Protein AF-A0A4U1C3H2-F1 (afdb_monomer_lite)

Structure (mmCIF, N/CA/C/O backbone):
data_AF-A0A4U1C3H2-F1
#
_entry.id   AF-A0A4U1C3H2-F1
#
loop_
_atom_site.group_PDB
_atom_site.id
_atom_site.type_symbol
_atom_site.label_atom_id
_atom_site.label_alt_id
_atom_site.label_comp_id
_atom_site.label_asym_id
_atom_site.label_entity_id
_atom_site.label_seq_id
_atom_site.pdbx_PDB_ins_code
_atom_site.Cartn_x
_atom_site.Cartn_y
_atom_site.Cartn_z
_atom_site.occupancy
_atom_site.B_iso_or_equiv
_atom_site.auth_seq_id
_atom_site.auth_comp_id
_atom_site.auth_asym_id
_atom_site.auth_atom_id
_atom_site.pdbx_PDB_model_num
ATOM 1 N N . MET A 1 1 ? 28.390 -19.149 7.504 1.00 38.16 1 MET A N 1
ATOM 2 C CA . MET A 1 1 ? 28.432 -17.745 7.046 1.00 38.16 1 MET A CA 1
ATOM 3 C C . MET A 1 1 ? 28.007 -17.696 5.584 1.00 38.16 1 MET A C 1
ATOM 5 O O . MET A 1 1 ? 28.856 -17.712 4.710 1.00 38.16 1 MET A O 1
ATOM 9 N N . THR A 1 2 ? 26.704 -17.693 5.324 1.00 40.06 2 THR A N 1
ATOM 10 C CA . THR A 1 2 ? 26.110 -17.327 4.025 1.00 40.06 2 THR A CA 1
ATOM 11 C C . THR A 1 2 ? 24.766 -16.685 4.360 1.00 40.06 2 THR A C 1
ATOM 13 O O . THR A 1 2 ? 23.712 -17.292 4.190 1.00 40.06 2 THR A O 1
ATOM 16 N N . GLY A 1 3 ? 24.825 -15.528 5.022 1.00 31.05 3 GLY A N 1
ATOM 17 C CA . GLY A 1 3 ? 23.640 -14.745 5.344 1.00 31.05 3 GLY A CA 1
ATOM 18 C C . GLY A 1 3 ? 23.181 -14.048 4.074 1.00 31.05 3 GLY A C 1
ATOM 19 O O . GLY A 1 3 ? 23.841 -13.121 3.613 1.00 31.05 3 GLY A O 1
ATOM 20 N N . ASN A 1 4 ? 22.080 -14.511 3.484 1.00 37.44 4 ASN A N 1
ATOM 21 C CA . ASN A 1 4 ? 21.261 -13.640 2.648 1.00 37.44 4 ASN A CA 1
ATOM 22 C C . ASN A 1 4 ? 20.526 -12.700 3.607 1.00 37.44 4 ASN A C 1
ATOM 24 O O . ASN A 1 4 ? 19.354 -12.903 3.917 1.00 37.44 4 ASN A O 1
ATOM 28 N N . ASP A 1 5 ? 21.248 -11.712 4.127 1.00 35.44 5 ASP A N 1
ATOM 29 C CA . ASP A 1 5 ? 20.709 -10.723 5.054 1.00 35.44 5 ASP A CA 1
ATOM 30 C C . ASP A 1 5 ? 19.969 -9.648 4.251 1.00 35.44 5 ASP A C 1
ATOM 32 O O . ASP A 1 5 ? 20.420 -8.515 4.103 1.00 35.44 5 ASP A O 1
ATOM 36 N N . ILE A 1 6 ? 18.826 -10.023 3.679 1.00 41.91 6 ILE A N 1
ATOM 37 C CA . ILE A 1 6 ? 17.848 -9.059 3.181 1.00 41.91 6 ILE A CA 1
ATOM 38 C C . ILE A 1 6 ? 16.795 -8.915 4.279 1.00 41.91 6 ILE A C 1
ATOM 40 O O . ILE A 1 6 ? 15.801 -9.635 4.318 1.00 41.91 6 ILE A O 1
ATOM 44 N N . ILE A 1 7 ? 17.047 -7.997 5.211 1.00 33.88 7 ILE A N 1
ATOM 45 C CA . ILE A 1 7 ? 16.028 -7.505 6.139 1.00 33.88 7 ILE A CA 1
ATOM 46 C C . ILE A 1 7 ? 15.456 -6.241 5.505 1.00 33.88 7 ILE A C 1
ATOM 48 O O . ILE A 1 7 ? 16.172 -5.252 5.345 1.00 33.88 7 ILE A O 1
ATOM 52 N N . ILE A 1 8 ? 14.185 -6.283 5.106 1.00 47.00 8 ILE A N 1
ATOM 53 C CA . ILE A 1 8 ? 13.508 -5.145 4.486 1.00 47.00 8 ILE A CA 1
ATOM 54 C C . ILE A 1 8 ? 12.394 -4.661 5.404 1.00 47.00 8 ILE A C 1
ATOM 56 O O . ILE A 1 8 ? 11.322 -5.250 5.458 1.00 47.00 8 ILE A O 1
ATOM 60 N N . ASP A 1 9 ? 12.691 -3.590 6.137 1.00 43.97 9 ASP A N 1
ATOM 61 C CA . ASP A 1 9 ? 11.761 -2.920 7.059 1.00 43.97 9 ASP A CA 1
ATOM 62 C C . ASP A 1 9 ? 11.218 -1.597 6.471 1.00 43.97 9 ASP A C 1
ATOM 64 O O . ASP A 1 9 ? 10.463 -0.869 7.105 1.00 43.97 9 ASP A O 1
ATOM 68 N N . THR A 1 10 ? 11.614 -1.215 5.246 1.00 51.91 10 THR A N 1
ATOM 69 C CA . THR A 1 10 ? 11.146 0.050 4.622 1.00 51.91 10 THR A CA 1
ATOM 70 C C . THR A 1 10 ? 11.189 0.075 3.089 1.00 51.91 10 THR A C 1
ATOM 72 O O . THR A 1 10 ? 10.475 0.858 2.472 1.00 51.91 10 THR A O 1
ATOM 75 N N . ASN A 1 11 ? 11.988 -0.776 2.439 1.00 52.62 11 ASN A N 1
ATOM 76 C CA . ASN A 1 11 ? 11.966 -0.888 0.979 1.00 52.62 11 ASN A CA 1
ATOM 77 C C . ASN A 1 11 ? 10.981 -1.983 0.560 1.00 52.62 11 ASN A C 1
ATOM 79 O O . ASN A 1 11 ? 10.982 -3.078 1.114 1.00 52.62 11 ASN A O 1
ATOM 83 N N . VAL A 1 12 ? 10.138 -1.713 -0.428 1.00 58.53 12 VAL A N 1
ATOM 84 C CA . VAL A 1 12 ? 9.241 -2.742 -0.953 1.00 58.53 12 VAL A CA 1
ATOM 85 C C . VAL A 1 12 ? 9.955 -3.402 -2.123 1.00 58.53 12 VAL A C 1
ATOM 87 O O . VAL A 1 12 ? 10.244 -2.761 -3.136 1.00 58.53 12 VAL A O 1
ATOM 90 N N . VAL A 1 13 ? 10.275 -4.687 -1.980 1.00 57.59 13 VAL A N 1
ATOM 91 C CA . VAL A 1 13 ? 10.685 -5.503 -3.124 1.00 57.59 13 VAL A CA 1
ATOM 92 C C . VAL A 1 13 ? 9.417 -5.988 -3.805 1.00 57.59 13 VAL A C 1
ATOM 94 O O . VAL A 1 13 ? 8.620 -6.705 -3.206 1.00 57.59 13 VAL A O 1
ATOM 97 N N . ILE A 1 14 ? 9.227 -5.562 -5.051 1.00 62.12 14 ILE A N 1
ATOM 98 C CA . ILE A 1 14 ? 8.131 -6.036 -5.894 1.00 62.12 14 ILE A CA 1
ATOM 99 C C . ILE A 1 14 ? 8.726 -6.999 -6.917 1.00 62.12 14 ILE A C 1
ATOM 101 O O . ILE A 1 14 ? 9.692 -6.671 -7.609 1.00 62.12 14 ILE A O 1
ATOM 105 N N . GLU A 1 15 ? 8.150 -8.192 -7.017 1.00 58.53 15 G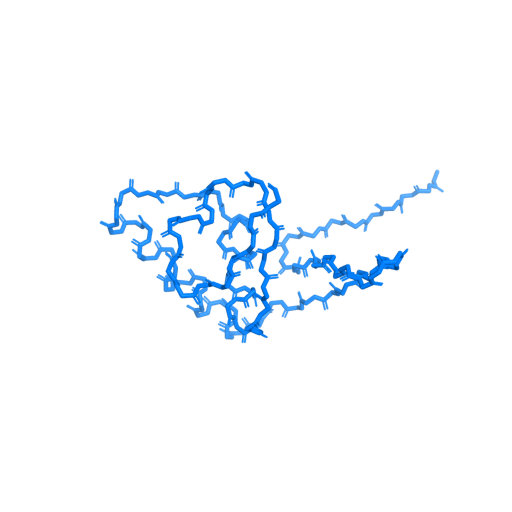LU A N 1
ATOM 106 C CA . GLU A 1 15 ? 8.455 -9.114 -8.106 1.00 58.53 15 GLU A CA 1
ATOM 107 C C . GLU A 1 15 ? 7.560 -8.795 -9.303 1.00 58.53 15 GLU A C 1
ATOM 109 O O . GLU A 1 15 ? 6.332 -8.778 -9.211 1.00 58.53 15 GLU A O 1
ATOM 114 N N . LEU A 1 16 ? 8.189 -8.516 -10.442 1.00 57.97 16 LEU A N 1
ATOM 115 C CA . LEU A 1 16 ? 7.509 -8.316 -11.712 1.00 57.97 16 LEU A CA 1
ATOM 116 C C . LEU A 1 16 ? 7.680 -9.572 -12.565 1.00 57.97 16 LEU A C 1
ATOM 118 O O . LEU A 1 16 ? 8.801 -10.013 -12.832 1.00 57.97 16 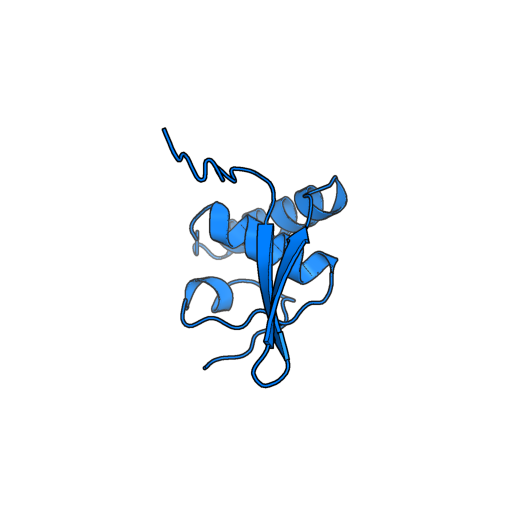LEU A O 1
ATOM 122 N N . PHE A 1 17 ? 6.560 -10.115 -13.035 1.00 57.69 17 PHE A N 1
ATOM 123 C CA . PHE A 1 17 ? 6.532 -11.282 -13.909 1.00 57.69 17 PHE A CA 1
ATOM 124 C C . PHE A 1 17 ? 6.356 -10.837 -15.362 1.00 57.69 17 PHE A C 1
ATOM 126 O O . PHE A 1 17 ? 5.374 -10.179 -15.710 1.00 57.69 17 PHE A O 1
ATOM 133 N N . LYS A 1 18 ? 7.301 -11.206 -16.233 1.00 55.97 18 LYS A N 1
ATOM 134 C CA . LYS A 1 18 ? 7.187 -11.007 -17.686 1.00 55.97 18 LYS A CA 1
ATOM 135 C C . LYS A 1 18 ? 7.526 -12.312 -18.403 1.00 55.97 18 LYS A C 1
ATOM 137 O O . LYS A 1 18 ? 8.693 -12.614 -18.645 1.00 55.97 18 LYS A O 1
ATOM 142 N N . GLY A 1 19 ? 6.501 -13.092 -18.746 1.00 68.56 19 GLY A N 1
ATOM 143 C CA . GLY A 1 19 ? 6.684 -14.439 -19.299 1.00 68.56 19 GLY A CA 1
ATOM 144 C C . GLY A 1 19 ? 7.330 -15.372 -18.271 1.00 68.56 19 GLY A C 1
ATOM 145 O O . GLY A 1 19 ? 6.861 -15.448 -17.141 1.00 68.56 19 GLY A O 1
ATOM 146 N N . ASN A 1 20 ? 8.429 -16.037 -18.642 1.00 69.69 20 ASN A N 1
ATOM 147 C CA . ASN A 1 20 ? 9.158 -16.966 -17.762 1.00 69.69 20 ASN A CA 1
ATOM 148 C C . ASN A 1 20 ? 10.267 -16.282 -16.938 1.00 69.69 20 ASN A C 1
ATOM 150 O O . ASN A 1 20 ? 11.083 -16.964 -16.321 1.00 69.69 20 ASN A O 1
ATOM 154 N N . THR A 1 21 ? 10.349 -14.949 -16.958 1.00 64.31 21 THR A N 1
ATOM 155 C CA . THR A 1 21 ? 11.376 -14.189 -16.237 1.00 64.31 21 THR A CA 1
ATOM 156 C C . THR A 1 21 ? 10.772 -13.507 -15.015 1.00 64.31 21 THR A C 1
ATOM 158 O O . THR A 1 21 ? 9.799 -12.758 -15.136 1.00 64.31 21 THR A O 1
ATOM 161 N N . ILE A 1 22 ? 11.390 -13.750 -13.856 1.00 70.25 22 ILE A N 1
ATOM 162 C CA . ILE A 1 22 ? 11.128 -13.038 -12.602 1.00 70.25 22 ILE A CA 1
ATOM 163 C C . ILE A 1 22 ? 12.157 -11.917 -12.491 1.00 70.25 22 ILE A C 1
ATOM 165 O O . ILE A 1 22 ? 13.362 -12.165 -12.542 1.00 70.25 22 ILE A O 1
ATOM 169 N N . MET A 1 23 ? 11.679 -10.684 -12.365 1.00 67.81 23 MET A N 1
ATOM 170 C CA . MET A 1 23 ? 12.508 -9.511 -12.115 1.00 67.81 23 MET A CA 1
ATOM 171 C C . MET A 1 23 ? 12.196 -9.004 -10.710 1.00 67.81 23 MET A C 1
ATOM 173 O O . MET A 1 23 ? 11.065 -8.606 -10.441 1.00 67.81 23 MET A O 1
ATOM 177 N N . SER A 1 24 ? 13.187 -8.985 -9.821 1.00 71.75 24 SER A N 1
ATOM 178 C CA . SER A 1 24 ? 13.068 -8.312 -8.527 1.00 71.75 24 SER A CA 1
ATOM 179 C C . SER A 1 24 ? 13.468 -6.849 -8.686 1.00 71.75 24 SER A C 1
ATOM 181 O O . SER A 1 24 ? 14.607 -6.566 -9.072 1.00 71.75 24 SER A O 1
ATOM 183 N N . ILE A 1 25 ? 12.564 -5.922 -8.378 1.00 74.12 25 ILE A N 1
ATOM 184 C CA . ILE A 1 25 ? 12.893 -4.498 -8.309 1.00 74.12 25 ILE A CA 1
ATOM 185 C C . ILE A 1 25 ? 12.847 -4.023 -6.859 1.00 74.12 25 ILE A C 1
ATOM 187 O O . ILE A 1 25 ? 11.918 -4.341 -6.117 1.00 74.12 25 ILE A O 1
ATOM 191 N N . LEU A 1 26 ? 13.868 -3.267 -6.457 1.00 77.62 26 LEU A N 1
ATOM 192 C CA . LEU A 1 26 ? 13.893 -2.579 -5.173 1.00 77.62 26 LEU A CA 1
ATOM 193 C C . LEU A 1 26 ? 13.280 -1.192 -5.357 1.00 77.62 26 LEU A C 1
ATOM 195 O O . LEU A 1 26 ? 13.865 -0.349 -6.039 1.00 77.62 26 LEU A O 1
ATOM 199 N N . LEU A 1 27 ? 12.123 -0.957 -4.744 1.00 80.94 27 LEU A N 1
ATOM 200 C CA . LEU A 1 27 ? 11.513 0.366 -4.684 1.00 80.94 27 LEU A CA 1
ATOM 201 C C . LEU A 1 27 ? 11.769 0.954 -3.299 1.00 80.94 27 LEU A C 1
ATOM 203 O O . LEU A 1 27 ? 11.365 0.395 -2.276 1.00 80.94 27 LEU A O 1
ATOM 207 N N . ILE A 1 28 ? 12.501 2.065 -3.282 1.00 82.69 28 ILE A N 1
ATOM 208 C CA . ILE A 1 28 ? 12.851 2.775 -2.056 1.00 82.69 28 ILE A CA 1
ATOM 209 C C . ILE A 1 28 ? 11.677 3.670 -1.687 1.00 82.69 28 ILE A C 1
ATOM 211 O O . ILE A 1 28 ? 11.255 4.490 -2.502 1.00 82.69 28 ILE A O 1
ATOM 215 N N . ALA A 1 29 ? 11.166 3.514 -0.466 1.00 83.62 29 ALA A N 1
ATOM 216 C CA . ALA A 1 29 ? 10.114 4.384 0.027 1.00 83.62 29 ALA A CA 1
ATOM 217 C C . ALA A 1 29 ? 10.658 5.803 0.227 1.00 83.62 29 ALA A C 1
ATOM 219 O O . ALA A 1 29 ? 11.671 6.015 0.898 1.00 83.62 29 ALA A O 1
ATOM 220 N N . ASP A 1 30 ? 9.967 6.778 -0.349 1.00 88.50 30 ASP A N 1
ATOM 221 C CA . ASP A 1 30 ? 10.286 8.191 -0.219 1.00 88.50 30 ASP A CA 1
ATOM 222 C C . ASP A 1 30 ? 9.134 8.954 0.451 1.00 88.50 30 ASP A C 1
ATOM 224 O O . ASP A 1 30 ? 8.182 8.383 0.994 1.00 88.50 30 ASP A O 1
ATOM 228 N N . LYS A 1 31 ? 9.230 10.286 0.450 1.00 93.62 31 LYS A N 1
ATOM 229 C CA . LYS A 1 31 ? 8.194 11.143 1.031 1.00 93.62 31 LYS A CA 1
ATOM 230 C C . LYS A 1 31 ? 6.831 10.927 0.368 1.00 93.62 31 LYS A C 1
ATOM 232 O O . LYS A 1 31 ? 5.817 11.020 1.055 1.00 93.62 31 LYS A O 1
ATOM 237 N N . GLU A 1 32 ? 6.797 10.653 -0.934 1.00 93.75 32 GLU A N 1
ATOM 238 C CA . GLU A 1 32 ? 5.537 10.394 -1.623 1.00 93.75 32 GLU A CA 1
ATOM 239 C C . GLU A 1 32 ? 4.954 9.047 -1.194 1.00 93.75 32 GLU A C 1
ATOM 241 O O . GLU A 1 32 ? 3.760 8.971 -0.904 1.00 93.75 32 GLU A O 1
ATOM 246 N N . THR A 1 33 ? 5.792 8.023 -1.006 1.00 93.19 33 THR A N 1
ATOM 247 C CA . THR A 1 33 ? 5.340 6.734 -0.459 1.00 93.19 33 THR A CA 1
ATOM 248 C C . THR A 1 33 ? 4.726 6.919 0.926 1.00 93.19 33 THR A C 1
ATOM 250 O O . THR A 1 33 ? 3.643 6.407 1.204 1.00 93.19 33 THR A O 1
ATOM 253 N N . ALA A 1 34 ? 5.383 7.699 1.788 1.00 93.44 34 ALA A N 1
ATOM 254 C CA . ALA A 1 34 ? 4.895 7.987 3.134 1.00 93.44 34 ALA A CA 1
ATOM 255 C C . ALA A 1 34 ? 3.562 8.760 3.124 1.00 93.44 34 ALA A C 1
ATOM 257 O O . ALA A 1 34 ? 2.678 8.474 3.936 1.00 93.44 34 ALA A O 1
ATOM 258 N N . ASN A 1 35 ? 3.380 9.698 2.185 1.00 96.88 35 ASN A N 1
ATOM 259 C CA . ASN A 1 35 ? 2.106 10.398 2.002 1.00 96.88 35 ASN A CA 1
ATOM 260 C C . ASN A 1 35 ? 0.988 9.418 1.615 1.00 96.88 35 ASN A C 1
ATOM 262 O O . ASN A 1 35 ? -0.082 9.434 2.228 1.00 96.88 35 ASN A O 1
ATOM 266 N N . GLN A 1 36 ? 1.238 8.538 0.637 1.00 96.25 36 GLN A N 1
ATOM 267 C CA . GLN A 1 36 ? 0.269 7.519 0.216 1.00 96.25 36 GLN A CA 1
ATOM 268 C C . GLN A 1 36 ? -0.072 6.560 1.359 1.00 96.25 36 GLN A C 1
ATOM 270 O O . GLN A 1 36 ? -1.248 6.274 1.589 1.00 96.25 36 GLN A O 1
ATOM 275 N N . TYR A 1 37 ? 0.933 6.123 2.116 1.00 95.62 37 TYR A N 1
ATOM 276 C CA . TYR A 1 37 ? 0.756 5.293 3.303 1.00 95.62 37 TYR A CA 1
ATOM 277 C C . TYR A 1 37 ? -0.174 5.972 4.320 1.00 95.62 37 TYR A C 1
ATOM 279 O O . TYR A 1 37 ? -1.128 5.353 4.793 1.00 95.62 37 TYR A O 1
ATOM 287 N N . GLY A 1 38 ? 0.047 7.258 4.617 1.00 96.50 38 GLY A N 1
ATOM 288 C CA . GLY A 1 38 ? -0.772 8.004 5.573 1.00 96.50 38 GLY A CA 1
ATOM 289 C C . GLY A 1 38 ? -2.230 8.096 5.127 1.00 96.50 38 GLY A C 1
ATOM 290 O O . GLY A 1 38 ? -3.135 7.813 5.912 1.00 96.50 38 GLY A O 1
ATOM 291 N N . LEU A 1 39 ? -2.453 8.406 3.846 1.00 97.56 39 LEU A N 1
ATOM 292 C CA . LEU A 1 39 ? -3.791 8.450 3.253 1.00 97.56 39 LEU A CA 1
ATOM 293 C C . LEU A 1 39 ? -4.496 7.093 3.353 1.00 97.56 39 LEU A C 1
ATOM 295 O O . LEU A 1 39 ? -5.625 7.028 3.840 1.00 97.56 39 LEU A O 1
ATOM 299 N N . ILE A 1 40 ? -3.826 6.011 2.944 1.00 97.06 40 ILE A N 1
ATOM 300 C CA . ILE A 1 40 ? -4.386 4.655 2.992 1.00 97.06 40 ILE A CA 1
ATOM 301 C C . ILE A 1 40 ? -4.704 4.263 4.438 1.00 97.06 40 ILE A C 1
ATOM 303 O O . ILE A 1 40 ? -5.813 3.811 4.723 1.00 97.06 40 ILE A O 1
ATOM 307 N N . LYS A 1 41 ? -3.778 4.486 5.377 1.00 97.38 41 LYS A N 1
ATOM 308 C CA . LYS A 1 41 ? -3.975 4.166 6.795 1.00 97.38 41 LYS A CA 1
ATOM 309 C C . LYS A 1 41 ? -5.170 4.909 7.380 1.00 97.38 41 LYS A C 1
ATOM 311 O O . LYS A 1 41 ? -6.007 4.294 8.037 1.00 97.38 41 LYS A O 1
ATOM 316 N N . THR A 1 42 ? -5.298 6.209 7.112 1.00 97.44 42 THR A N 1
ATOM 317 C CA . THR A 1 42 ? -6.456 6.993 7.557 1.00 97.44 42 THR A CA 1
ATOM 318 C C . THR A 1 42 ? -7.762 6.462 6.964 1.00 97.44 42 THR A C 1
ATOM 320 O O . THR A 1 42 ? -8.730 6.303 7.705 1.00 97.44 42 THR A O 1
ATOM 323 N N . GLN A 1 43 ? -7.793 6.129 5.671 1.00 97.12 43 GLN A N 1
ATOM 324 C CA . GLN A 1 43 ? -8.979 5.559 5.021 1.00 97.12 43 GLN A CA 1
ATOM 325 C C . GLN A 1 43 ? -9.384 4.213 5.638 1.00 97.12 43 GLN A C 1
ATOM 327 O O . GLN A 1 43 ? -10.554 3.999 5.949 1.00 97.12 43 GLN A O 1
ATOM 332 N N . LEU A 1 44 ? -8.425 3.315 5.872 1.00 97.44 44 LEU A N 1
ATOM 333 C CA . LEU A 1 44 ? -8.675 2.006 6.483 1.00 97.44 44 LEU A CA 1
ATOM 334 C C . LEU A 1 44 ? -9.177 2.125 7.927 1.00 97.44 44 LEU A C 1
ATOM 336 O O . LEU A 1 44 ? -10.099 1.408 8.324 1.00 97.44 44 LEU A O 1
ATOM 340 N N . LEU A 1 45 ? -8.618 3.064 8.699 1.00 96.56 45 LEU A N 1
ATOM 341 C CA . LEU A 1 45 ? -9.084 3.368 10.053 1.00 96.56 45 LEU A CA 1
ATOM 342 C C . LEU A 1 45 ? -10.521 3.898 10.045 1.00 96.56 45 LEU A C 1
ATOM 344 O O . LEU A 1 45 ? -11.345 3.424 10.823 1.00 96.56 45 LEU A O 1
ATOM 348 N N . GLN A 1 46 ? -10.848 4.823 9.138 1.00 96.38 46 GLN A N 1
ATOM 349 C CA . GLN A 1 46 ? -12.209 5.353 8.988 1.00 96.38 46 GLN A CA 1
ATOM 350 C C . GLN A 1 46 ? -13.220 4.269 8.588 1.00 96.38 46 GLN A C 1
ATOM 352 O O . GLN A 1 46 ? -14.363 4.302 9.035 1.00 96.38 46 GLN A O 1
ATOM 357 N N . LYS A 1 47 ? -12.796 3.281 7.793 1.00 95.62 47 LYS A N 1
ATOM 358 C CA . LYS A 1 47 ? -13.617 2.122 7.407 1.00 95.62 47 LYS A CA 1
ATOM 359 C C . LYS A 1 47 ? -13.762 1.061 8.503 1.00 95.62 47 LYS A C 1
ATOM 361 O O . LYS A 1 47 ? -14.566 0.145 8.345 1.00 95.62 47 LYS A O 1
ATOM 366 N N . GLY A 1 48 ? -12.971 1.127 9.576 1.00 96.62 48 GLY A N 1
ATOM 367 C CA . GLY A 1 48 ? -12.898 0.058 10.577 1.00 96.62 48 GLY A CA 1
ATOM 368 C C . GLY A 1 48 ? -12.298 -1.243 10.025 1.00 96.62 48 GLY A C 1
ATOM 369 O O . GLY A 1 48 ? -12.648 -2.331 10.481 1.00 96.62 48 GLY A O 1
ATOM 370 N N . LYS A 1 49 ? -11.417 -1.138 9.024 1.00 96.06 49 LYS A N 1
ATOM 371 C CA . LYS A 1 49 ? -10.765 -2.262 8.335 1.00 96.06 49 LYS A CA 1
ATOM 372 C C . LYS A 1 49 ? -9.239 -2.130 8.411 1.00 96.06 49 LYS A C 1
ATOM 374 O O . LYS A 1 49 ? -8.601 -1.946 7.379 1.00 96.06 49 LYS A O 1
ATOM 379 N N . PRO A 1 50 ? -8.629 -2.169 9.609 1.00 93.62 50 PRO A N 1
ATOM 380 C CA . PRO A 1 50 ? -7.176 -2.145 9.705 1.00 93.62 50 PRO A CA 1
ATOM 381 C C . PRO A 1 50 ? -6.589 -3.397 9.038 1.00 93.62 50 PRO A C 1
ATOM 383 O O . PRO A 1 50 ? -7.098 -4.502 9.229 1.00 93.62 50 PRO A O 1
ATOM 386 N N . ILE A 1 51 ? -5.515 -3.211 8.277 1.00 94.81 51 ILE A N 1
ATOM 387 C CA . ILE A 1 51 ? -4.709 -4.288 7.688 1.00 94.81 51 ILE A CA 1
ATOM 388 C C . ILE A 1 51 ? -3.284 -4.213 8.264 1.00 94.81 51 ILE A C 1
ATOM 390 O O . ILE A 1 51 ? -2.940 -3.193 8.873 1.00 94.81 51 ILE A O 1
ATOM 394 N N . PRO A 1 52 ? -2.456 -5.261 8.116 1.00 94.88 52 PRO A N 1
ATOM 395 C CA . PRO A 1 52 ? -1.060 -5.236 8.544 1.00 94.88 52 PRO A CA 1
ATOM 396 C C . PRO A 1 52 ? -0.276 -4.043 7.983 1.00 94.88 52 PRO A C 1
ATOM 398 O O . PRO A 1 52 ? -0.467 -3.631 6.843 1.00 94.88 52 PRO A O 1
ATOM 401 N N . GLU A 1 53 ? 0.657 -3.511 8.773 1.00 92.19 53 GLU A N 1
ATOM 402 C CA . GLU A 1 53 ? 1.413 -2.301 8.418 1.00 92.19 53 GLU A CA 1
ATOM 403 C C . GLU A 1 53 ? 2.200 -2.455 7.103 1.00 92.19 53 GLU A C 1
ATOM 405 O O . GLU A 1 53 ? 2.252 -1.535 6.285 1.00 92.19 53 GLU A O 1
ATOM 410 N N . ASN A 1 54 ? 2.758 -3.644 6.868 1.00 89.81 54 ASN A N 1
ATOM 411 C CA . ASN A 1 54 ? 3.509 -3.953 5.653 1.00 89.81 54 ASN A CA 1
ATOM 412 C C . ASN A 1 54 ? 2.622 -3.925 4.404 1.00 89.81 54 ASN A C 1
ATOM 414 O O . ASN A 1 54 ? 3.062 -3.452 3.359 1.00 89.81 54 ASN A O 1
ATOM 418 N N . ASP A 1 55 ? 1.362 -4.349 4.512 1.00 92.38 55 ASP A N 1
ATOM 419 C CA . ASP A 1 55 ? 0.419 -4.318 3.390 1.00 92.38 55 ASP A CA 1
ATOM 420 C C . ASP A 1 55 ? 0.085 -2.873 3.010 1.00 92.38 55 ASP A C 1
ATOM 422 O O . ASP A 1 55 ? -0.061 -2.553 1.831 1.00 92.38 55 ASP A O 1
ATOM 426 N N . ILE A 1 56 ? 0.040 -1.966 3.991 1.00 94.19 56 ILE A N 1
ATOM 427 C CA . ILE A 1 56 ? -0.147 -0.535 3.735 1.00 94.19 56 ILE A CA 1
ATOM 428 C C . ILE A 1 56 ? 1.056 0.029 2.973 1.00 94.19 56 ILE A C 1
ATOM 430 O O . ILE A 1 56 ? 0.860 0.750 1.996 1.00 94.19 56 ILE A O 1
ATOM 434 N N . TRP A 1 57 ? 2.288 -0.313 3.368 1.00 93.81 57 TRP A N 1
ATOM 435 C CA . TRP A 1 57 ? 3.494 0.109 2.645 1.00 93.81 57 TRP A CA 1
ATOM 436 C C . TRP A 1 57 ? 3.538 -0.443 1.219 1.00 93.81 57 TRP A C 1
ATOM 438 O O . TRP A 1 57 ? 3.754 0.324 0.282 1.00 93.81 57 TRP A O 1
ATOM 448 N N . ILE A 1 58 ? 3.247 -1.733 1.029 1.00 91.12 58 ILE A N 1
ATOM 449 C CA . ILE A 1 58 ? 3.167 -2.357 -0.300 1.00 91.12 58 ILE A CA 1
ATOM 450 C C . ILE A 1 58 ? 2.124 -1.641 -1.166 1.00 91.12 58 ILE A C 1
ATOM 452 O O . ILE A 1 58 ? 2.408 -1.273 -2.309 1.00 91.12 58 ILE A O 1
ATOM 456 N N . ALA A 1 59 ? 0.929 -1.398 -0.623 1.00 92.62 59 ALA A N 1
ATOM 457 C CA . ALA A 1 59 ? -0.140 -0.718 -1.340 1.00 92.62 59 ALA A CA 1
ATOM 458 C C . ALA A 1 59 ? 0.221 0.737 -1.674 1.00 92.62 59 ALA A C 1
ATOM 460 O O . ALA A 1 59 ? -0.053 1.196 -2.783 1.00 92.62 59 ALA A O 1
ATOM 461 N N . ALA A 1 60 ? 0.869 1.452 -0.752 1.00 94.62 60 ALA A N 1
ATOM 462 C CA . ALA A 1 60 ? 1.335 2.819 -0.951 1.00 94.62 60 ALA A CA 1
ATOM 463 C C . ALA A 1 60 ? 2.379 2.909 -2.070 1.00 94.62 60 ALA A C 1
ATOM 465 O O . ALA A 1 60 ? 2.246 3.746 -2.966 1.00 94.62 60 ALA A O 1
ATOM 466 N N . THR A 1 61 ? 3.367 2.011 -2.073 1.00 92.25 61 THR A N 1
ATOM 467 C CA . THR A 1 61 ? 4.378 1.936 -3.133 1.00 92.25 61 THR A CA 1
ATOM 468 C C . THR A 1 61 ? 3.746 1.586 -4.482 1.00 92.25 61 THR A C 1
ATOM 470 O O . THR A 1 61 ? 4.013 2.260 -5.479 1.00 92.25 61 THR A O 1
ATOM 473 N N . ALA A 1 62 ? 2.858 0.586 -4.531 1.00 90.50 62 ALA A N 1
ATOM 474 C CA . ALA A 1 62 ? 2.151 0.219 -5.760 1.00 90.50 62 ALA A CA 1
ATOM 475 C C . ALA A 1 62 ? 1.317 1.390 -6.310 1.00 90.50 62 ALA A C 1
ATOM 477 O O . ALA A 1 62 ? 1.329 1.649 -7.515 1.00 90.50 62 ALA A O 1
ATOM 478 N N . LYS A 1 63 ? 0.650 2.140 -5.423 1.00 92.94 63 LYS A N 1
ATOM 479 C CA . LYS A 1 63 ? -0.142 3.327 -5.766 1.00 92.94 63 LYS A CA 1
ATOM 480 C C . LYS A 1 63 ? 0.714 4.452 -6.338 1.00 92.94 63 LYS A C 1
ATOM 482 O O . LYS A 1 63 ? 0.386 4.968 -7.403 1.00 92.94 63 LYS A O 1
ATOM 487 N N . GLN A 1 64 ? 1.813 4.801 -5.666 1.00 93.38 64 GLN A N 1
ATOM 488 C CA . GLN A 1 64 ? 2.741 5.844 -6.116 1.00 93.38 64 GLN A CA 1
ATOM 489 C C . GLN A 1 64 ? 3.273 5.559 -7.522 1.00 93.38 64 GLN A C 1
ATOM 491 O O . GLN A 1 64 ? 3.285 6.447 -8.372 1.00 93.38 64 GLN A O 1
ATOM 496 N N . HIS A 1 65 ? 3.703 4.323 -7.775 1.00 89.25 65 HIS A N 1
ATOM 497 C CA . HIS A 1 65 ? 4.304 3.945 -9.053 1.00 89.25 65 HIS A CA 1
ATOM 498 C C . HIS A 1 65 ? 3.287 3.490 -10.108 1.00 89.25 65 HIS A C 1
ATOM 500 O O . HIS A 1 65 ? 3.688 3.150 -11.220 1.00 89.25 65 HIS A O 1
ATOM 506 N N . GLN A 1 66 ? 1.988 3.485 -9.784 1.00 89.31 66 GLN A N 1
ATOM 507 C CA . GLN A 1 66 ? 0.908 2.997 -10.652 1.00 89.31 66 GLN A CA 1
ATOM 508 C C . GLN A 1 66 ? 1.162 1.573 -11.171 1.00 89.31 66 GLN A C 1
ATOM 510 O O . GLN A 1 66 ? 0.864 1.235 -12.318 1.00 89.31 66 GLN A O 1
ATOM 515 N N . ILE A 1 67 ? 1.731 0.725 -10.315 1.00 87.19 67 ILE A N 1
ATOM 516 C CA . ILE A 1 67 ? 2.025 -0.671 -10.634 1.00 87.19 67 ILE A CA 1
ATOM 517 C C . ILE A 1 67 ? 0.838 -1.524 -10.197 1.00 87.19 67 ILE A C 1
ATOM 519 O O . ILE A 1 67 ? 0.249 -1.311 -9.136 1.00 87.19 67 ILE A O 1
ATOM 523 N N . LYS A 1 68 ? 0.485 -2.509 -11.024 1.00 87.06 68 LYS A N 1
ATOM 524 C CA . LYS A 1 68 ? -0.540 -3.486 -10.674 1.00 87.06 68 LYS A CA 1
ATOM 525 C C . LYS A 1 68 ? 0.013 -4.485 -9.664 1.00 87.06 68 LYS A C 1
ATOM 527 O O . LYS A 1 68 ? 1.002 -5.158 -9.941 1.00 87.06 68 LYS A O 1
ATOM 532 N N . LEU A 1 69 ? -0.640 -4.582 -8.513 1.00 85.75 69 LEU A N 1
ATOM 533 C CA . LEU A 1 69 ? -0.324 -5.560 -7.488 1.00 85.75 69 LEU A CA 1
ATOM 534 C C . LEU A 1 69 ? -1.081 -6.856 -7.780 1.00 85.75 69 LEU A C 1
ATOM 536 O O . LEU A 1 69 ? -2.306 -6.866 -7.912 1.00 85.75 69 LEU A O 1
A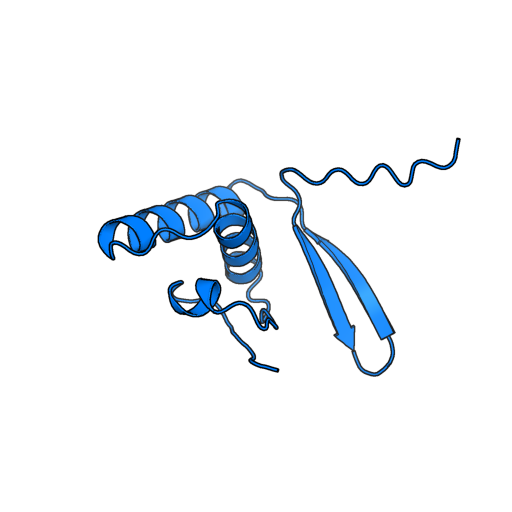TOM 540 N N . ILE A 1 70 ? -0.328 -7.943 -7.881 1.00 85.19 70 ILE A N 1
ATOM 541 C CA . ILE A 1 70 ? -0.853 -9.281 -8.110 1.00 85.19 70 ILE A C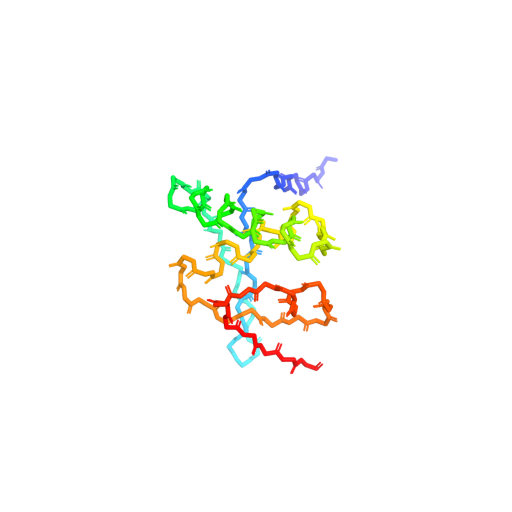A 1
ATOM 542 C C . ILE A 1 70 ? -0.716 -10.055 -6.803 1.00 85.19 70 ILE A C 1
ATOM 544 O O . ILE A 1 70 ? 0.393 -10.218 -6.300 1.00 85.19 70 ILE A O 1
ATOM 548 N N . THR A 1 71 ? -1.832 -10.476 -6.214 1.00 83.19 71 THR A N 1
ATOM 549 C CA . THR A 1 71 ? -1.821 -11.072 -4.871 1.00 83.19 71 THR A CA 1
ATOM 550 C C . THR A 1 71 ? -3.031 -11.969 -4.625 1.00 83.19 71 THR A C 1
ATOM 552 O O . THR A 1 71 ? -4.110 -11.748 -5.175 1.00 83.19 71 THR A O 1
ATOM 555 N N . LEU A 1 72 ? -2.845 -12.975 -3.767 1.00 85.62 72 LEU A N 1
ATOM 556 C CA . LEU A 1 72 ? -3.924 -13.784 -3.187 1.00 85.62 72 LEU A CA 1
ATOM 557 C C . LEU A 1 72 ? -4.432 -13.201 -1.862 1.00 85.62 72 LEU A C 1
ATOM 559 O O . LEU A 1 72 ? -5.448 -13.655 -1.330 1.00 85.62 72 LEU A O 1
ATOM 563 N N . ASP A 1 73 ? -3.729 -12.210 -1.314 1.00 88.75 73 ASP A N 1
ATOM 564 C CA . ASP A 1 73 ? -4.110 -11.587 -0.060 1.00 88.75 73 ASP A CA 1
ATOM 565 C C . ASP A 1 73 ? -5.302 -10.643 -0.265 1.00 88.75 73 ASP A C 1
ATOM 567 O O . ASP A 1 73 ? -5.272 -9.675 -1.030 1.00 88.75 73 ASP A O 1
ATOM 571 N N . LYS A 1 74 ? -6.381 -10.936 0.456 1.00 90.50 74 LYS A N 1
ATOM 572 C CA . LYS A 1 74 ? -7.625 -10.173 0.425 1.00 90.50 74 LYS A CA 1
ATOM 573 C C . LYS A 1 74 ? -7.525 -8.818 1.126 1.00 90.50 74 LYS A C 1
ATOM 575 O O . LYS A 1 74 ? -8.408 -7.997 0.896 1.00 90.50 74 LYS A O 1
ATOM 580 N N . HIS A 1 75 ? -6.505 -8.565 1.954 1.00 93.19 75 HIS A N 1
ATOM 581 C CA . HIS A 1 75 ? -6.338 -7.280 2.647 1.00 93.19 75 HIS A CA 1
ATOM 582 C C . HIS A 1 75 ? -6.331 -6.097 1.675 1.00 93.19 75 HIS A C 1
ATOM 584 O O . HIS A 1 75 ? -6.963 -5.071 1.927 1.00 93.19 75 HIS A O 1
ATOM 590 N N . PHE A 1 76 ? -5.694 -6.269 0.517 1.00 92.56 76 PHE A N 1
ATOM 591 C CA . PHE A 1 76 ? -5.575 -5.224 -0.494 1.00 92.56 76 PHE A CA 1
ATOM 592 C C . PHE A 1 76 ? -6.918 -4.815 -1.119 1.00 92.56 76 PHE A C 1
ATOM 594 O O . PHE A 1 76 ? -7.018 -3.721 -1.665 1.00 92.56 76 PHE A O 1
ATOM 601 N N . LEU A 1 77 ? -7.977 -5.627 -0.989 1.00 92.88 77 LEU A N 1
ATOM 602 C CA . LEU A 1 77 ? -9.321 -5.275 -1.471 1.00 92.88 77 LEU A CA 1
ATOM 603 C C . LEU A 1 77 ? -9.946 -4.100 -0.711 1.00 92.88 77 LEU A C 1
ATOM 605 O O . LEU A 1 77 ? -10.847 -3.448 -1.231 1.00 92.88 77 LEU A O 1
ATOM 609 N N . GLU A 1 78 ? -9.481 -3.833 0.508 1.00 95.62 78 GLU A N 1
ATOM 610 C CA . GLU A 1 78 ? -9.990 -2.738 1.338 1.00 95.62 78 GLU A CA 1
ATOM 611 C C . GLU A 1 78 ? -9.332 -1.386 0.982 1.00 95.62 78 GLU A C 1
ATOM 613 O O . GLU A 1 78 ? -9.836 -0.318 1.363 1.00 95.62 78 GLU A O 1
ATOM 618 N N . VAL A 1 79 ? -8.223 -1.421 0.228 1.00 95.00 79 VAL A N 1
ATOM 619 C CA . VAL A 1 79 ? -7.427 -0.250 -0.158 1.00 95.00 79 VAL A CA 1
ATOM 620 C C . VAL A 1 79 ? -7.953 0.370 -1.453 1.00 95.00 79 VAL A C 1
ATOM 622 O O . VAL A 1 79 ? -8.067 -0.280 -2.488 1.00 95.00 79 VAL A O 1
ATOM 625 N N . GLU A 1 80 ? -8.236 1.671 -1.420 1.00 93.25 80 GLU A N 1
ATOM 626 C CA . GLU A 1 80 ? -8.773 2.397 -2.573 1.00 93.25 80 GLU A CA 1
ATOM 627 C C . GLU A 1 80 ? -7.686 2.962 -3.492 1.00 93.25 80 GLU A C 1
ATOM 629 O O . GLU A 1 80 ? -6.680 3.535 -3.054 1.00 93.25 80 GLU A O 1
ATOM 634 N N . GLY A 1 81 ? -7.948 2.894 -4.799 1.00 91.00 81 GLY A N 1
ATOM 635 C CA . GLY A 1 81 ? -7.118 3.535 -5.819 1.00 91.00 81 GLY A CA 1
ATOM 636 C C . GLY A 1 81 ? -5.805 2.813 -6.117 1.00 91.00 81 GLY A C 1
ATOM 637 O O . GLY A 1 81 ? -4.902 3.434 -6.669 1.00 91.00 81 GLY A O 1
ATOM 638 N N . ILE A 1 82 ? -5.691 1.532 -5.757 1.00 92.19 82 ILE A N 1
ATOM 639 C CA . ILE A 1 82 ? -4.615 0.651 -6.223 1.00 92.19 82 ILE A CA 1
ATOM 640 C C . ILE A 1 82 ? -5.095 -0.220 -7.385 1.00 92.19 82 ILE A C 1
ATOM 642 O O . ILE A 1 82 ? -6.272 -0.565 -7.483 1.00 92.19 82 ILE A O 1
ATOM 646 N N . LEU A 1 83 ? -4.173 -0.576 -8.277 1.00 88.69 83 LEU A N 1
ATOM 647 C CA . LEU A 1 83 ? -4.435 -1.502 -9.373 1.00 88.69 83 LEU A CA 1
ATOM 648 C C . LEU A 1 83 ? -4.233 -2.933 -8.862 1.00 88.69 83 LEU A C 1
ATOM 650 O O . LEU A 1 83 ? -3.133 -3.268 -8.432 1.00 88.69 83 LEU A O 1
ATOM 654 N N . LEU A 1 84 ? -5.269 -3.772 -8.924 1.00 88.00 84 LEU A N 1
ATOM 655 C CA . LEU A 1 84 ? -5.2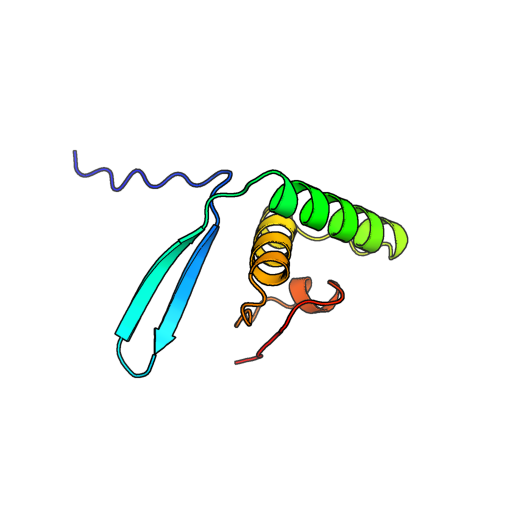20 -5.160 -8.450 1.00 88.00 84 LEU A CA 1
ATOM 656 C C . LEU A 1 84 ? -5.467 -6.160 -9.578 1.00 88.00 84 LEU A C 1
ATOM 658 O O . LEU A 1 84 ? -6.397 -5.993 -10.367 1.00 88.00 84 LEU A O 1
ATOM 662 N N . GLU A 1 85 ? -4.669 -7.227 -9.608 1.00 81.75 85 GLU A N 1
ATOM 663 C CA . GLU A 1 85 ? -4.985 -8.470 -10.318 1.00 81.75 85 GLU A CA 1
ATOM 664 C C . GLU A 1 85 ? -5.129 -9.604 -9.310 1.00 81.75 85 GLU A C 1
ATOM 666 O O . GLU A 1 85 ? -4.272 -9.786 -8.445 1.00 81.75 85 GLU A O 1
ATOM 671 N N . LYS A 1 86 ? -6.201 -10.383 -9.438 1.00 73.38 86 LYS A N 1
ATOM 672 C CA . LYS A 1 86 ? -6.348 -11.636 -8.698 1.00 73.38 86 LYS A CA 1
ATOM 673 C C . LYS A 1 86 ? -5.805 -12.767 -9.564 1.00 73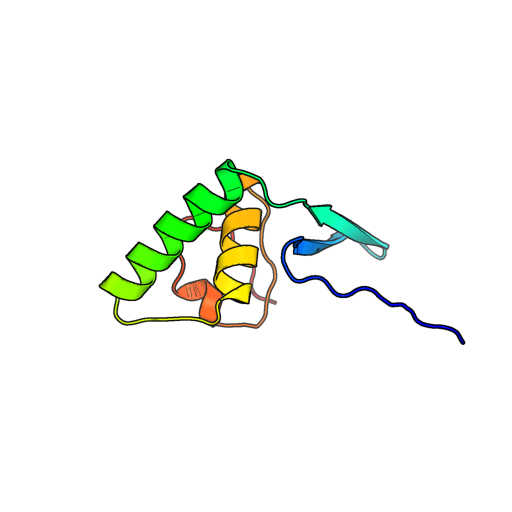.38 86 LYS A C 1
ATOM 675 O O . LYS A 1 86 ? -6.181 -12.841 -10.734 1.00 73.38 86 LYS A O 1
ATOM 680 N N . ILE A 1 87 ? -4.957 -13.613 -8.983 1.00 65.94 87 ILE A N 1
ATOM 681 C CA . ILE A 1 87 ? -4.607 -14.933 -9.534 1.00 65.94 87 ILE A CA 1
ATOM 682 C C . ILE A 1 87 ? -5.557 -15.972 -8.942 1.00 65.94 87 ILE A C 1
ATOM 684 O O . ILE A 1 87 ? -5.946 -15.797 -7.765 1.00 65.94 87 ILE A O 1
#

Secondary structure (DSSP, 8-state):
--------SS-EEEEEEETTEEEEEEEPP-HHHHHHHHHHHHHHHHTT----HHHHHHHHHHHHHTPEEE-S-GGGGGSTT-EEE--

Radius of gyration: 13.8 Å; chains: 1; bounding box: 42×29×30 Å

Organism: NCBI:txid2571271

pLDDT: mean 80.4, std 18.89, range [31.05, 97.56]

Sequence (87 aa):
MTGNDIIIDTNVVIELFKGNTIMSILLIADKETANQYGLIKTQLLQKGKPIPENDIWIAATAKQHQIKLITLDKHFLEVEGILLEKI

InterPro domains:
  IPR002716 PIN domain [PF01850] (43-80)
  IPR029060 PIN-like domain superfamily [SSF88723] (5-85)
  IPR050556 Type II toxin-antitoxin system RNase [PTHR33653] (29-83)

Foldseek 3Di:
DDDPPPDDPAWDFDWDDDPPDTDTDTHGDDPQLVVQLVVQQVQCVVVVHDDDSVVSSVQSSQQVVVHEDEDPDCSCVSGPRGHYDYD